Protein AF-A0A124LCM8-F1 (afdb_monomer_lite)

pLDDT: mean 81.66, std 11.23, range [45.47, 94.06]

Foldseek 3Di:
DDPVVVVVVVVVVVVVVVVVVCCLCVPCPVPSVVVVVVVVVVVVVVVVVVVVVVVVVVVPPPPPDD

Sequence (66 aa):
MSRLRDRLELIAAAVFASGVVWAMLHYAGQWYFPLATAIAFAALLAENGRLKKRLRELEAPPRAEK

Organism: NCBI:txid101571

Radius of gyration: 20.26 Å; chains: 1; bounding box: 45×13×59 Å

Structure (mmCIF, N/CA/C/O backbone):
data_AF-A0A124LCM8-F1
#
_entry.id   AF-A0A124LCM8-F1
#
loop_
_atom_site.group_PDB
_atom_site.id
_atom_site.type_symbol
_atom_site.label_atom_id
_atom_site.label_alt_id
_atom_site.label_comp_id
_atom_site.label_asym_id
_atom_site.label_entity_id
_atom_site.label_seq_id
_atom_site.pdbx_PDB_ins_code
_atom_site.Cartn_x
_atom_site.Cartn_y
_atom_site.Cartn_z
_atom_site.occupancy
_atom_sit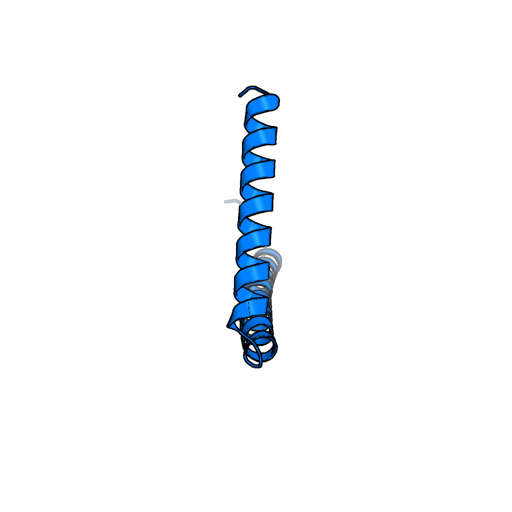e.B_iso_or_equiv
_atom_site.auth_seq_id
_atom_site.auth_comp_id
_atom_site.auth_asym_id
_atom_site.auth_atom_id
_atom_site.pdbx_PDB_model_num
ATOM 1 N N . MET A 1 1 ? 23.189 3.049 18.550 1.00 53.97 1 MET A N 1
ATOM 2 C CA . MET A 1 1 ? 23.029 2.862 17.091 1.00 53.97 1 MET A CA 1
ATOM 3 C C . MET A 1 1 ? 23.603 4.093 16.407 1.00 53.97 1 MET A C 1
ATOM 5 O O . MET A 1 1 ? 23.146 5.192 16.694 1.00 53.97 1 MET A O 1
ATOM 9 N N . SER A 1 2 ? 24.695 3.965 15.651 1.00 75.62 2 SER A N 1
ATOM 10 C CA . SER A 1 2 ? 25.385 5.121 15.065 1.00 75.62 2 SER A CA 1
ATOM 11 C C . SER A 1 2 ? 24.512 5.773 13.987 1.00 75.62 2 SER A C 1
ATOM 13 O O . SER A 1 2 ? 23.963 5.082 13.133 1.00 75.62 2 SER A O 1
ATOM 15 N N . ARG A 1 3 ? 24.410 7.110 13.999 1.00 79.25 3 ARG A N 1
ATOM 16 C CA . ARG A 1 3 ? 23.649 7.914 13.013 1.00 79.25 3 ARG A CA 1
ATOM 17 C C . ARG A 1 3 ? 23.951 7.548 11.551 1.00 79.25 3 ARG A C 1
ATOM 19 O O . ARG A 1 3 ? 23.122 7.758 10.676 1.00 79.25 3 ARG A O 1
ATOM 26 N N . LEU A 1 4 ? 25.148 7.025 11.292 1.00 84.06 4 LEU A N 1
ATOM 27 C CA . LEU A 1 4 ? 25.577 6.571 9.973 1.00 84.06 4 LEU A CA 1
ATOM 28 C C . LEU A 1 4 ? 24.852 5.296 9.524 1.00 84.06 4 LEU A C 1
ATOM 30 O O . LEU A 1 4 ? 24.428 5.210 8.378 1.00 84.06 4 LEU A O 1
ATOM 34 N N . ARG A 1 5 ? 24.690 4.325 10.430 1.00 84.94 5 ARG A N 1
ATOM 35 C CA . ARG A 1 5 ? 24.004 3.061 10.148 1.00 84.94 5 ARG A CA 1
ATOM 36 C C . ARG A 1 5 ? 22.520 3.292 9.874 1.00 84.94 5 ARG A C 1
ATOM 38 O O . ARG A 1 5 ? 22.004 2.773 8.899 1.00 84.94 5 ARG A O 1
ATOM 45 N N . ASP A 1 6 ? 21.891 4.144 10.673 1.00 84.56 6 ASP A N 1
ATOM 46 C CA . ASP A 1 6 ? 20.489 4.539 10.499 1.00 84.56 6 ASP A CA 1
ATOM 47 C C . ASP A 1 6 ? 20.244 5.201 9.127 1.00 84.56 6 ASP A C 1
ATOM 49 O O . ASP A 1 6 ? 19.321 4.854 8.396 1.00 84.56 6 ASP A O 1
ATOM 53 N N . ARG A 1 7 ? 21.158 6.081 8.691 1.00 87.25 7 ARG A N 1
ATOM 54 C CA . ARG A 1 7 ? 21.112 6.667 7.341 1.00 87.25 7 ARG A CA 1
ATOM 55 C C . ARG A 1 7 ? 21.292 5.637 6.229 1.00 87.25 7 ARG A C 1
ATOM 57 O O . ARG A 1 7 ? 20.626 5.749 5.206 1.00 87.25 7 ARG A O 1
ATOM 64 N N . LEU A 1 8 ? 22.183 4.663 6.401 1.00 92.50 8 LEU A N 1
ATOM 65 C CA . LEU A 1 8 ? 22.379 3.595 5.417 1.00 92.50 8 LEU A CA 1
ATOM 66 C C . LEU A 1 8 ? 21.139 2.705 5.301 1.00 92.50 8 LEU A C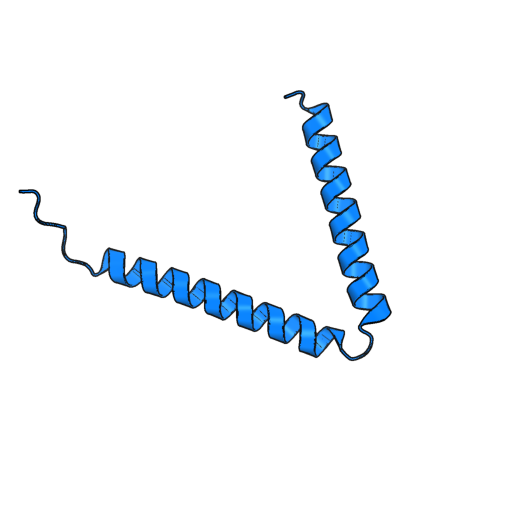 1
ATOM 68 O O . LEU A 1 8 ? 20.749 2.361 4.190 1.00 92.50 8 LEU A O 1
ATOM 72 N N . GLU A 1 9 ? 20.499 2.385 6.425 1.00 89.31 9 GLU A N 1
ATOM 73 C CA . GLU A 1 9 ? 19.244 1.628 6.456 1.00 89.31 9 GLU A CA 1
ATOM 74 C C . GLU A 1 9 ? 18.116 2.403 5.750 1.00 89.31 9 GLU A C 1
ATOM 76 O O . GLU A 1 9 ? 17.414 1.836 4.912 1.00 89.31 9 GLU A O 1
ATOM 81 N N . LEU A 1 10 ? 18.008 3.717 5.981 1.00 89.88 10 LEU A N 1
ATOM 82 C CA . LEU A 1 10 ? 17.055 4.584 5.275 1.00 89.88 10 LEU A CA 1
ATOM 83 C C . LEU A 1 10 ? 17.315 4.648 3.764 1.00 89.88 10 LEU A C 1
ATOM 85 O O . LEU A 1 10 ? 16.375 4.568 2.975 1.00 89.88 10 LEU A O 1
ATOM 89 N N . ILE A 1 11 ? 18.578 4.767 3.346 1.00 92.94 11 ILE A N 1
ATOM 90 C CA . ILE A 1 11 ? 18.944 4.783 1.922 1.00 92.94 11 ILE A CA 1
ATOM 91 C C . ILE A 1 11 ? 18.626 3.432 1.278 1.00 92.94 11 ILE A C 1
ATOM 93 O O . ILE A 1 11 ? 18.032 3.397 0.203 1.00 92.94 11 ILE A O 1
ATOM 97 N N . ALA A 1 12 ? 18.960 2.322 1.939 1.00 90.12 12 ALA A N 1
ATOM 98 C CA . ALA A 1 12 ? 18.646 0.984 1.449 1.00 90.12 12 ALA A CA 1
ATOM 99 C C . ALA A 1 12 ? 17.130 0.783 1.292 1.00 90.12 12 ALA A C 1
ATOM 101 O O . ALA A 1 12 ? 16.677 0.293 0.257 1.00 90.12 12 ALA A O 1
ATOM 102 N N . ALA A 1 13 ? 16.340 1.233 2.271 1.00 90.19 13 ALA A N 1
ATOM 103 C CA . ALA A 1 13 ? 14.883 1.200 2.199 1.00 90.19 13 ALA A CA 1
ATOM 104 C C . ALA A 1 13 ? 14.340 2.063 1.048 1.00 90.19 13 ALA A C 1
ATOM 106 O O . ALA A 1 13 ? 13.447 1.626 0.322 1.00 90.19 13 ALA A O 1
ATOM 107 N N . ALA A 1 14 ? 14.899 3.257 0.833 1.00 88.88 14 ALA A N 1
ATOM 108 C CA . ALA A 1 14 ? 14.499 4.143 -0.259 1.00 88.88 14 ALA A CA 1
ATOM 109 C C . ALA A 1 14 ? 14.817 3.549 -1.643 1.00 88.88 14 ALA A C 1
ATOM 111 O O . ALA A 1 14 ? 13.979 3.610 -2.548 1.00 88.88 14 ALA A O 1
AT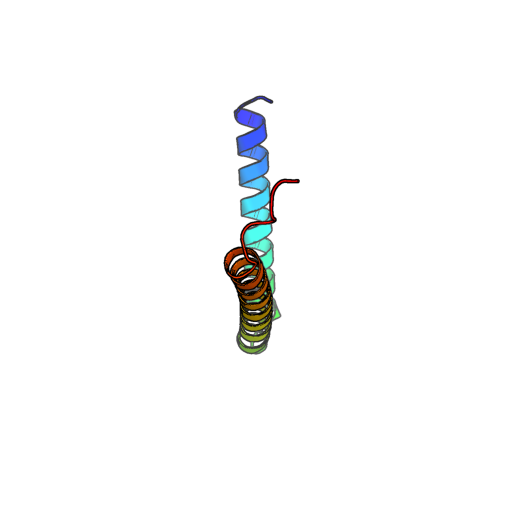OM 112 N N . VAL A 1 15 ? 15.994 2.934 -1.806 1.00 93.06 15 VAL A N 1
ATOM 113 C CA . VAL A 1 15 ? 16.386 2.235 -3.042 1.00 93.06 15 VAL A CA 1
ATOM 114 C C . VAL A 1 15 ? 15.464 1.045 -3.294 1.00 93.06 15 VAL A C 1
ATOM 116 O O . VAL A 1 15 ? 14.977 0.874 -4.411 1.00 93.06 15 VAL A O 1
ATOM 119 N N . PHE A 1 16 ? 15.163 0.263 -2.256 1.00 90.75 16 PHE A N 1
ATOM 120 C CA . PHE A 1 16 ? 14.242 -0.864 -2.355 1.00 90.75 16 PHE A CA 1
ATOM 121 C C . PHE A 1 16 ? 12.834 -0.414 -2.762 1.00 90.75 16 PHE A C 1
ATOM 123 O O . PHE A 1 16 ? 12.283 -0.930 -3.731 1.00 90.75 16 PHE A O 1
ATOM 130 N N . ALA A 1 17 ? 12.279 0.597 -2.089 1.00 87.62 17 ALA A N 1
ATOM 131 C CA . ALA A 1 17 ? 10.968 1.151 -2.420 1.00 87.62 17 ALA A CA 1
ATOM 132 C C . ALA A 1 17 ? 10.921 1.688 -3.859 1.00 87.62 17 ALA A C 1
ATOM 134 O O . ALA A 1 17 ? 9.972 1.413 -4.590 1.00 87.62 17 ALA A O 1
ATOM 135 N N . SER A 1 18 ? 11.973 2.386 -4.293 1.00 85.56 18 SER A N 1
ATOM 136 C CA . SER A 1 18 ? 12.086 2.888 -5.667 1.00 85.56 18 SER A CA 1
ATOM 137 C C . SER A 1 18 ? 12.124 1.746 -6.684 1.00 85.56 18 SER A C 1
ATOM 139 O O . SER A 1 18 ? 11.432 1.809 -7.698 1.00 85.56 18 SER A O 1
ATOM 141 N N . GLY A 1 19 ? 12.874 0.676 -6.400 1.00 83.94 19 GLY A N 1
ATOM 142 C CA . GLY A 1 19 ? 12.932 -0.520 -7.241 1.00 83.94 19 GLY A CA 1
ATOM 143 C C . GLY A 1 19 ? 11.590 -1.245 -7.333 1.00 83.94 19 GLY A C 1
ATOM 144 O O . GLY A 1 19 ? 11.187 -1.647 -8.421 1.00 83.94 19 GLY A O 1
ATOM 145 N N . VAL A 1 20 ? 10.858 -1.346 -6.221 1.00 82.00 20 VAL A N 1
ATOM 146 C CA . VAL A 1 20 ? 9.506 -1.925 -6.190 1.00 82.00 20 VAL A CA 1
ATOM 147 C C . VAL A 1 20 ? 8.535 -1.086 -7.018 1.00 82.00 20 VAL A C 1
ATOM 149 O O . VAL A 1 20 ? 7.810 -1.643 -7.836 1.00 82.00 20 VAL A O 1
ATOM 152 N N . VAL A 1 21 ? 8.545 0.241 -6.867 1.00 83.12 21 VAL A N 1
ATOM 153 C CA . VAL A 1 21 ? 7.692 1.146 -7.656 1.00 83.12 21 VAL A CA 1
ATOM 154 C C . VAL A 1 21 ? 8.036 1.067 -9.141 1.00 83.12 21 VAL A C 1
ATOM 156 O O . VAL A 1 21 ? 7.133 0.967 -9.969 1.00 83.12 21 VAL A O 1
ATOM 159 N N . TRP A 1 22 ? 9.324 1.063 -9.486 1.00 79.69 22 TRP A N 1
ATOM 160 C CA . TRP A 1 22 ? 9.774 0.921 -10.867 1.00 79.69 22 TRP A CA 1
ATOM 161 C C . TRP A 1 22 ? 9.348 -0.421 -11.461 1.00 79.69 22 TRP A C 1
ATOM 163 O O . TRP A 1 22 ? 8.756 -0.436 -12.534 1.00 79.69 22 TRP A O 1
ATOM 173 N N . ALA A 1 23 ? 9.567 -1.534 -10.756 1.00 75.19 23 ALA A N 1
ATOM 174 C CA . ALA A 1 23 ? 9.152 -2.860 -11.209 1.00 75.19 23 ALA A CA 1
ATOM 175 C C . ALA A 1 23 ? 7.629 -2.941 -11.364 1.00 75.19 23 ALA A C 1
ATOM 177 O O . ALA A 1 23 ? 7.131 -3.478 -12.348 1.00 75.19 23 ALA A O 1
ATOM 178 N N . MET A 1 24 ? 6.885 -2.353 -10.432 1.00 71.19 24 MET A N 1
ATOM 179 C CA . MET A 1 24 ? 5.432 -2.307 -10.479 1.00 71.19 24 MET A CA 1
ATOM 180 C C . MET A 1 24 ? 4.938 -1.470 -11.664 1.00 71.19 24 MET A C 1
ATOM 182 O O . MET A 1 24 ? 4.046 -1.913 -12.368 1.00 71.19 24 MET A O 1
ATOM 186 N N . LEU A 1 25 ? 5.534 -0.315 -11.963 1.00 74.19 25 LEU A N 1
ATOM 187 C CA . LEU A 1 25 ? 5.177 0.481 -13.145 1.00 74.19 25 LEU A CA 1
ATOM 188 C C . LEU A 1 25 ? 5.605 -0.189 -14.458 1.00 74.19 25 LEU A C 1
ATOM 190 O O . LEU A 1 25 ? 4.851 -0.181 -15.429 1.00 74.19 25 LEU A O 1
ATOM 194 N N . HIS A 1 26 ? 6.801 -0.778 -14.484 1.00 72.00 26 HIS A N 1
ATOM 195 C CA . HIS A 1 26 ? 7.390 -1.377 -15.677 1.00 72.00 26 HIS A CA 1
ATOM 196 C C . HIS A 1 26 ? 6.689 -2.680 -16.073 1.00 72.00 26 HIS A C 1
ATOM 198 O O . HIS A 1 26 ? 6.395 -2.880 -17.248 1.00 72.00 26 HIS A O 1
ATOM 204 N N . TYR A 1 27 ? 6.372 -3.540 -15.100 1.00 69.44 27 TYR A N 1
ATOM 205 C CA . TYR A 1 27 ? 5.733 -4.831 -15.361 1.00 69.44 27 TYR A CA 1
ATOM 206 C C . TYR A 1 27 ? 4.210 -4.790 -15.291 1.00 69.44 27 TYR A C 1
ATOM 208 O O . TYR A 1 27 ? 3.569 -5.596 -15.963 1.00 69.44 27 TYR A O 1
ATOM 216 N N . ALA A 1 28 ? 3.597 -3.882 -14.520 1.00 69.06 28 ALA A N 1
ATOM 217 C CA . ALA A 1 28 ? 2.139 -3.876 -14.446 1.00 69.06 28 ALA A CA 1
ATOM 218 C C . ALA A 1 28 ? 1.495 -3.330 -15.724 1.00 69.06 28 ALA A C 1
ATOM 220 O O . ALA A 1 28 ? 0.368 -3.718 -16.009 1.00 69.06 28 ALA A O 1
ATOM 221 N N . GLY A 1 29 ? 2.159 -2.489 -16.527 1.00 72.69 29 GLY A N 1
ATOM 222 C CA . GLY A 1 29 ? 1.576 -1.979 -17.775 1.00 72.69 29 GLY A CA 1
ATOM 223 C C . GLY A 1 29 ? 0.156 -1.421 -17.556 1.00 72.69 29 GLY A C 1
ATOM 224 O O . GLY A 1 29 ? -0.034 -0.498 -16.767 1.00 72.69 29 GLY A O 1
ATOM 225 N N . GLN A 1 30 ? -0.863 -2.023 -1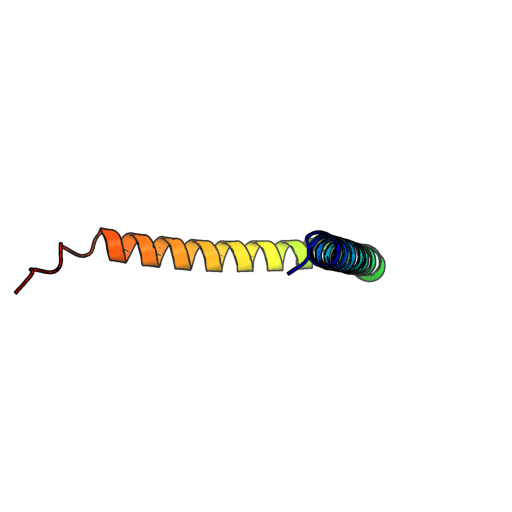8.187 1.00 68.25 30 GLN A N 1
ATOM 226 C CA . GLN A 1 30 ? -2.282 -1.656 -18.001 1.00 68.25 30 GLN A CA 1
ATOM 227 C C . GLN A 1 30 ? -2.877 -2.033 -16.628 1.00 68.25 30 GLN A C 1
ATOM 229 O O . GLN A 1 30 ? -3.898 -1.480 -16.222 1.00 68.25 30 GLN A O 1
ATOM 234 N N . TRP A 1 31 ? -2.245 -2.945 -15.891 1.00 72.31 31 TRP A N 1
ATOM 235 C CA . TRP A 1 31 ? -2.688 -3.413 -14.576 1.00 72.31 31 TRP A CA 1
ATOM 236 C C . TRP A 1 31 ? -2.248 -2.519 -13.416 1.00 72.31 31 TRP A C 1
ATOM 238 O O . TRP A 1 31 ? -2.732 -2.707 -12.300 1.00 72.31 31 TRP A O 1
ATOM 248 N N . TYR A 1 32 ? -1.391 -1.518 -13.651 1.00 76.00 32 TYR A N 1
ATOM 249 C CA . TYR A 1 32 ? -0.968 -0.596 -12.592 1.00 76.00 32 TYR A CA 1
ATOM 250 C C . TYR A 1 32 ? -2.168 0.110 -11.960 1.00 76.00 32 TYR A C 1
ATOM 252 O O . TYR A 1 32 ? -2.328 0.107 -10.742 1.00 76.00 32 TYR A O 1
ATOM 260 N N . PHE A 1 33 ? -3.039 0.674 -12.796 1.00 75.62 33 PHE A N 1
ATOM 261 C CA . PHE A 1 33 ? -4.187 1.449 -12.344 1.00 75.62 33 PHE A CA 1
ATOM 262 C C . PHE A 1 33 ? -5.186 0.617 -11.520 1.00 75.62 33 PHE A C 1
ATOM 264 O O . PHE A 1 33 ? -5.499 1.029 -10.400 1.00 75.62 33 PHE A O 1
ATOM 271 N N . PRO A 1 34 ? -5.659 -0.562 -11.979 1.00 80.75 34 PRO A N 1
ATOM 272 C CA . PRO A 1 34 ? -6.554 -1.386 -11.169 1.00 80.75 34 PRO A CA 1
ATOM 273 C C . PRO A 1 34 ? -5.878 -1.924 -9.901 1.00 80.75 34 PRO A C 1
ATOM 275 O O . PRO A 1 34 ? -6.522 -1.959 -8.853 1.00 80.75 34 PRO A O 1
ATOM 278 N N . LEU A 1 35 ? -4.588 -2.278 -9.943 1.00 80.88 35 LEU A N 1
ATOM 279 C CA . LEU A 1 35 ? -3.878 -2.795 -8.770 1.00 80.88 35 LEU A CA 1
ATOM 280 C C . LEU A 1 35 ? -3.637 -1.705 -7.714 1.00 80.88 35 LEU A C 1
ATOM 282 O O . LEU A 1 35 ? -3.922 -1.914 -6.536 1.00 80.88 35 LEU A O 1
ATOM 286 N N . ALA A 1 36 ? -3.179 -0.521 -8.129 1.00 82.19 36 ALA A N 1
ATOM 287 C CA . ALA A 1 36 ? -3.018 0.633 -7.247 1.00 82.19 36 ALA A CA 1
ATOM 288 C C . ALA A 1 36 ? -4.363 1.061 -6.642 1.00 82.19 36 ALA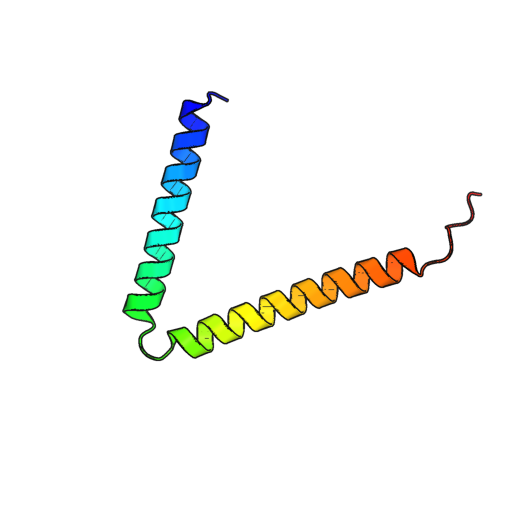 A C 1
ATOM 290 O O . ALA A 1 36 ? -4.439 1.344 -5.447 1.00 82.19 36 ALA A O 1
ATOM 291 N N . THR A 1 37 ? -5.435 1.028 -7.439 1.00 83.06 37 THR A N 1
ATOM 292 C CA . THR A 1 37 ? -6.796 1.299 -6.960 1.00 83.06 37 THR A CA 1
ATOM 293 C C . THR A 1 37 ? -7.223 0.269 -5.915 1.00 83.06 37 THR A C 1
ATOM 295 O O . THR A 1 37 ? -7.657 0.653 -4.833 1.00 83.06 37 THR A O 1
ATOM 298 N N . ALA A 1 38 ? -7.042 -1.030 -6.170 1.00 85.06 38 ALA A N 1
ATOM 299 C CA . ALA A 1 38 ? -7.388 -2.082 -5.214 1.00 85.06 38 ALA A CA 1
ATOM 300 C C . ALA A 1 38 ? -6.630 -1.935 -3.883 1.00 85.06 38 ALA A C 1
ATOM 302 O O . ALA A 1 38 ? -7.231 -2.050 -2.813 1.00 85.06 38 ALA A O 1
ATOM 303 N N . ILE A 1 39 ? -5.333 -1.612 -3.937 1.00 87.31 39 ILE A N 1
ATOM 304 C CA . ILE A 1 39 ? -4.513 -1.352 -2.745 1.00 87.31 39 ILE A CA 1
ATOM 305 C C . ILE A 1 39 ? -5.023 -0.117 -1.991 1.00 87.31 39 ILE A C 1
ATOM 307 O O . ILE A 1 39 ? -5.187 -0.173 -0.773 1.00 87.31 39 ILE A O 1
ATOM 311 N N . ALA A 1 40 ? -5.318 0.980 -2.694 1.00 89.88 40 ALA A N 1
ATOM 312 C CA . ALA A 1 40 ? -5.857 2.193 -2.082 1.00 89.88 40 ALA A CA 1
ATOM 313 C C . ALA A 1 40 ? -7.210 1.934 -1.397 1.00 89.88 40 ALA A C 1
ATOM 315 O O . ALA A 1 40 ? -7.426 2.380 -0.270 1.00 89.88 40 ALA A O 1
ATOM 316 N N . PHE A 1 41 ? -8.094 1.156 -2.028 1.00 91.56 41 PHE A N 1
ATOM 317 C CA . PHE A 1 41 ? -9.360 0.730 -1.428 1.00 91.56 41 PHE A CA 1
ATOM 318 C C . PHE A 1 41 ? -9.146 -0.135 -0.184 1.00 91.56 41 PHE A C 1
ATOM 320 O O . PHE A 1 41 ? -9.785 0.104 0.839 1.00 91.56 41 PHE A O 1
ATOM 327 N N . ALA A 1 42 ? -8.228 -1.103 -0.230 1.00 90.50 42 ALA A N 1
ATOM 328 C CA . ALA A 1 42 ? -7.901 -1.927 0.930 1.00 90.50 42 ALA A CA 1
ATOM 329 C C . ALA A 1 42 ? -7.363 -1.080 2.098 1.00 90.50 42 ALA A C 1
ATOM 331 O O . ALA A 1 42 ? -7.799 -1.251 3.238 1.00 90.50 42 ALA A O 1
ATOM 332 N N . ALA A 1 43 ? -6.478 -0.120 1.812 1.00 92.50 43 ALA A N 1
ATOM 333 C CA . ALA A 1 43 ? -5.955 0.815 2.804 1.00 92.50 43 ALA A CA 1
ATOM 334 C C . ALA A 1 43 ? -7.068 1.688 3.403 1.00 92.50 43 ALA A C 1
ATOM 336 O O . ALA A 1 43 ? -7.169 1.801 4.624 1.00 92.50 43 ALA A O 1
ATOM 337 N N . LEU A 1 44 ? -7.956 2.235 2.568 1.00 92.88 44 LEU A N 1
ATOM 338 C CA . LEU A 1 44 ? -9.116 3.010 3.017 1.00 92.88 44 LEU A CA 1
ATOM 339 C C . LEU A 1 44 ? -10.050 2.190 3.910 1.00 92.88 44 LEU A C 1
ATOM 341 O O . LEU A 1 44 ? -10.529 2.699 4.920 1.00 92.88 44 LEU A O 1
ATOM 345 N N . LEU A 1 45 ? -10.303 0.923 3.576 1.00 91.62 45 LEU A N 1
ATOM 346 C CA . LEU A 1 45 ? -11.131 0.039 4.399 1.00 91.62 45 LEU A CA 1
ATOM 347 C C . LEU A 1 45 ? -10.477 -0.261 5.750 1.00 91.62 45 LEU A C 1
ATOM 349 O O . LEU A 1 45 ? -11.160 -0.225 6.776 1.00 91.62 45 LEU A O 1
ATOM 353 N N . ALA A 1 46 ? -9.166 -0.509 5.770 1.00 92.44 46 ALA A N 1
ATOM 354 C CA . ALA A 1 46 ? -8.415 -0.723 7.004 1.00 92.44 46 ALA A CA 1
ATOM 355 C C . ALA A 1 46 ? -8.428 0.529 7.898 1.00 92.44 46 ALA A C 1
ATOM 357 O O . ALA A 1 46 ? -8.707 0.439 9.097 1.00 92.44 46 ALA A O 1
ATOM 358 N N . GLU A 1 47 ? -8.199 1.703 7.309 1.00 92.69 47 GLU A N 1
ATOM 359 C CA . GLU A 1 47 ? -8.278 2.995 7.992 1.00 92.69 47 GLU A CA 1
ATOM 360 C C . GLU A 1 47 ? -9.680 3.264 8.536 1.00 92.69 47 GLU A C 1
ATOM 362 O O . GLU A 1 47 ? -9.838 3.593 9.711 1.00 92.69 47 GLU A O 1
ATOM 367 N N . ASN A 1 48 ? -10.716 3.039 7.730 1.00 94.06 48 ASN A N 1
ATOM 368 C CA . ASN A 1 48 ? -12.105 3.203 8.149 1.00 94.06 48 ASN A CA 1
ATOM 369 C C . ASN A 1 48 ? -12.463 2.240 9.295 1.00 94.06 48 ASN A C 1
ATOM 371 O O . ASN A 1 48 ? -13.094 2.637 10.272 1.00 94.06 48 ASN A O 1
ATOM 375 N N . GLY A 1 49 ? -11.998 0.989 9.242 1.00 91.88 49 GLY A N 1
ATOM 376 C CA . GLY A 1 49 ? -12.134 0.038 10.347 1.00 91.88 49 GLY A CA 1
ATOM 377 C C . GLY A 1 49 ? -11.444 0.521 11.626 1.00 91.88 49 GLY A C 1
ATOM 378 O O . GLY A 1 49 ? -12.036 0.479 12.708 1.00 91.88 49 GLY A O 1
ATOM 379 N N . ARG A 1 50 ? -10.220 1.050 11.507 1.00 92.44 50 ARG A N 1
ATOM 380 C CA . ARG A 1 50 ? -9.473 1.619 12.637 1.00 92.44 50 ARG A CA 1
ATOM 381 C C . ARG A 1 50 ? -10.176 2.839 13.230 1.00 92.44 50 ARG A C 1
ATOM 383 O O . ARG A 1 50 ? -10.251 2.955 14.452 1.00 92.44 50 ARG A O 1
ATOM 390 N N . LEU A 1 51 ? -10.710 3.720 12.389 1.00 92.88 51 LEU A N 1
ATOM 391 C CA . LEU A 1 51 ? -11.464 4.901 12.810 1.00 92.88 51 LEU A CA 1
ATOM 392 C C . LEU A 1 51 ? -12.776 4.513 13.492 1.00 92.88 51 LEU A C 1
ATOM 394 O O . LEU A 1 51 ? -13.062 5.023 14.568 1.00 92.88 51 LEU A O 1
ATOM 398 N N . LYS A 1 52 ? -13.524 3.548 12.946 1.00 90.75 52 LYS A N 1
ATOM 399 C CA . LYS A 1 52 ? -14.730 3.006 13.592 1.00 90.75 52 LYS A CA 1
ATOM 400 C C . LYS A 1 52 ? -14.427 2.392 14.953 1.00 90.75 52 LYS A C 1
ATOM 402 O O . LYS A 1 52 ? -15.207 2.570 15.883 1.00 90.75 52 LYS A O 1
ATOM 407 N N . LYS A 1 53 ? -13.304 1.681 15.086 1.00 89.56 53 LYS A N 1
ATOM 408 C CA . LYS A 1 53 ? -12.867 1.136 16.376 1.00 89.56 53 LYS A CA 1
ATOM 409 C C . LYS A 1 53 ? -12.596 2.257 17.383 1.00 89.56 53 LYS A C 1
ATOM 411 O O . LYS A 1 53 ? -13.131 2.207 18.483 1.00 89.56 53 LYS A O 1
ATOM 416 N N . ARG A 1 54 ? -11.847 3.288 16.980 1.00 89.38 54 ARG A N 1
ATOM 417 C CA . ARG A 1 54 ? -11.577 4.468 17.820 1.00 89.38 54 ARG A CA 1
ATOM 418 C C . ARG A 1 54 ? -12.853 5.217 18.198 1.00 89.38 54 ARG A C 1
ATOM 420 O O . ARG A 1 54 ? -12.986 5.636 19.337 1.00 89.38 54 ARG A O 1
ATOM 427 N N . LEU A 1 55 ? -13.796 5.354 17.269 1.00 90.38 55 LEU A N 1
ATOM 428 C CA . LEU A 1 55 ? -15.080 5.997 17.536 1.00 90.38 55 LEU A CA 1
ATOM 429 C C . LEU A 1 55 ? -15.862 5.235 18.611 1.00 90.38 55 LEU A C 1
ATOM 431 O O . LEU A 1 55 ? -16.314 5.843 19.569 1.00 90.38 55 LEU A O 1
ATOM 435 N N . ARG A 1 56 ? -15.926 3.899 18.522 1.00 89.38 56 ARG A N 1
ATOM 436 C CA . ARG A 1 56 ? -16.562 3.063 19.555 1.00 89.38 56 ARG A CA 1
ATOM 437 C C . ARG A 1 56 ? -15.869 3.152 20.914 1.00 89.38 56 ARG A C 1
ATOM 439 O O . ARG A 1 56 ? -16.539 3.065 21.931 1.00 89.38 56 ARG A O 1
ATOM 446 N N . GLU A 1 57 ? -14.546 3.289 20.939 1.00 87.06 57 GLU A N 1
ATOM 447 C CA . GLU A 1 57 ? -13.785 3.485 22.181 1.00 87.06 57 GLU A CA 1
ATOM 448 C C . GLU A 1 57 ? -14.077 4.850 22.824 1.00 87.06 57 GLU A C 1
ATOM 450 O O . GLU A 1 57 ? -14.096 4.944 24.046 1.00 87.06 57 GLU A O 1
ATOM 455 N N . LEU A 1 58 ? -14.337 5.886 22.017 1.00 85.25 58 LEU A N 1
ATOM 456 C CA . LEU A 1 58 ? -14.711 7.226 22.487 1.00 85.25 58 LEU A CA 1
ATOM 457 C C . LEU A 1 58 ? -16.189 7.328 22.898 1.00 85.25 58 LEU A C 1
ATOM 459 O O . LEU A 1 58 ? -16.515 8.073 23.815 1.00 85.25 58 LEU A O 1
ATOM 463 N N . GLU A 1 59 ? -17.076 6.597 22.220 1.00 80.94 59 GLU A N 1
ATOM 464 C CA . GLU A 1 59 ? -18.508 6.509 22.545 1.00 80.94 59 GLU A CA 1
ATOM 465 C C . GLU A 1 59 ? -18.794 5.556 23.711 1.00 80.94 59 GLU A C 1
ATOM 467 O O . GLU A 1 59 ? -19.880 5.601 24.294 1.00 80.94 59 GLU A O 1
ATOM 472 N N . ALA A 1 60 ? -17.846 4.681 24.062 1.00 71.50 60 ALA A N 1
ATOM 473 C CA . ALA A 1 60 ? -17.962 3.873 25.260 1.00 71.50 60 ALA A CA 1
ATOM 474 C C . ALA A 1 60 ? -18.032 4.817 26.474 1.00 71.50 60 ALA A C 1
ATOM 476 O O . ALA A 1 60 ? -17.145 5.658 26.642 1.00 71.50 60 ALA A O 1
ATOM 477 N N . PRO A 1 61 ? -19.068 4.705 27.327 1.00 62.53 61 PRO A N 1
ATOM 478 C CA . PRO A 1 61 ? -19.170 5.537 28.518 1.00 62.53 61 PRO A CA 1
ATOM 479 C C . PRO A 1 61 ? -17.901 5.360 29.362 1.00 62.53 61 PRO A C 1
ATOM 481 O O . PRO A 1 61 ? -17.334 4.258 29.354 1.00 62.53 61 PRO A O 1
ATOM 484 N N . PRO A 1 62 ? -17.440 6.408 30.078 1.00 62.34 62 PRO A N 1
ATOM 485 C CA . PRO A 1 62 ? -16.253 6.308 30.914 1.00 62.34 62 PRO A CA 1
ATOM 486 C C . PRO A 1 62 ? -16.418 5.074 31.788 1.00 62.34 62 PRO A C 1
ATOM 488 O O . PRO A 1 62 ? -17.415 4.946 32.504 1.00 62.34 62 PRO A O 1
ATOM 491 N N . ARG A 1 63 ? -15.493 4.117 31.633 1.00 63.09 63 ARG A N 1
ATOM 492 C CA . ARG A 1 63 ? -15.459 2.903 32.443 1.00 63.09 63 ARG A CA 1
ATOM 493 C C . ARG A 1 63 ? -15.537 3.389 33.878 1.00 63.09 63 ARG A C 1
ATOM 495 O O . ARG A 1 63 ? -14.603 4.044 34.324 1.00 63.09 63 ARG A O 1
ATOM 502 N N . ALA A 1 64 ? -16.670 3.131 34.532 1.00 59.38 64 ALA A N 1
ATOM 503 C CA . ALA A 1 64 ? -16.851 3.440 35.933 1.00 59.38 64 ALA A CA 1
ATOM 504 C C . ALA A 1 64 ? -15.657 2.822 36.659 1.00 59.38 64 ALA A C 1
ATOM 506 O O . ALA A 1 64 ? -15.530 1.593 36.703 1.00 59.38 64 ALA A O 1
ATOM 507 N N . GLU A 1 65 ? -14.735 3.679 37.098 1.00 52.72 65 GLU A N 1
ATOM 508 C CA . GLU A 1 65 ? -13.720 3.309 38.064 1.00 52.72 65 GLU A CA 1
ATOM 509 C C . GLU A 1 65 ? -14.486 2.713 39.243 1.00 52.72 65 GLU A C 1
ATOM 511 O O . GLU A 1 65 ? -15.352 3.361 39.834 1.00 52.72 65 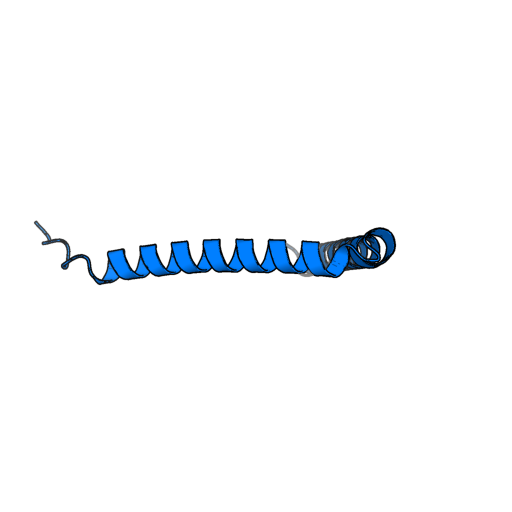GLU A O 1
ATOM 516 N N . LYS A 1 66 ? -14.258 1.421 39.467 1.00 45.47 66 LYS A N 1
ATOM 517 C CA . LYS A 1 66 ? -14.618 0.741 40.703 1.00 45.47 66 LYS A CA 1
ATOM 518 C C . LYS A 1 66 ? -13.421 0.798 41.627 1.00 45.47 66 LYS A C 1
ATOM 520 O O . LYS A 1 66 ? -12.303 0.602 41.097 1.00 45.47 66 LYS A O 1
#

Secondary structure (DSSP, 8-state):
--HHHHHHHHHHHHHHHHHHHHHHHHHHGGGHHHHHHHHHHHHHHHHHHHHHHHHHHHHSPP----